Protein AF-A0AA96X488-F1 (afdb_monomer_lite)

Secondary structure (DSSP, 8-state):
-HHHHHHHHHTHHHHHHH--HHHHHHHHHHHHHHHHHHHHHHHTTTT-HHHHHHHHHHHHTS-TTPPPPPPPHHHHHHHHHHHHHHHHHHHHHHHTS---

Foldseek 3Di:
DVVLVVVVVVCVVVCVVPNDPVRCVVVSVVSVVVVVLLVVLVVCCVPDPVSVVVNVVVVVVPDPPDDDDDDDPVVVVVVVVVVVVVVVVVVVVVVVPDDD

Radius of gyration: 21.61 Å; chains: 1; bounding box: 71×30×40 Å

Structure (mmCIF, N/CA/C/O backbone):
data_AF-A0AA96X488-F1
#
_entry.id   AF-A0AA96X488-F1
#
loop_
_atom_site.group_PDB
_atom_site.id
_atom_site.type_symbol
_atom_site.label_atom_id
_atom_site.label_alt_id
_atom_site.label_comp_id
_atom_site.label_asym_id
_atom_site.label_entity_id
_atom_site.label_seq_id
_atom_site.pdbx_PDB_ins_code
_atom_site.Cartn_x
_atom_site.Cartn_y
_atom_site.Cartn_z
_atom_site.occupancy
_atom_site.B_iso_or_equiv
_atom_site.auth_seq_id
_atom_site.auth_comp_id
_atom_site.auth_asym_id
_atom_site.auth_atom_id
_atom_site.pdbx_PDB_model_num
ATOM 1 N N . MET A 1 1 ? -1.290 8.617 -5.820 1.00 86.12 1 MET A N 1
ATOM 2 C CA . MET A 1 1 ? -1.791 9.208 -4.555 1.00 86.12 1 MET A CA 1
ATOM 3 C C . MET A 1 1 ? -2.950 8.437 -3.938 1.00 86.12 1 MET A C 1
ATOM 5 O O . MET A 1 1 ? -2.851 8.144 -2.757 1.00 86.12 1 MET A O 1
ATOM 9 N N . LEU A 1 2 ? -3.993 8.059 -4.692 1.00 94.44 2 LEU A N 1
ATOM 10 C CA . LEU A 1 2 ? -5.141 7.301 -4.158 1.00 94.44 2 LEU A CA 1
ATOM 11 C C . LEU A 1 2 ? -4.737 6.052 -3.352 1.00 94.44 2 LEU A C 1
ATOM 13 O O . LEU A 1 2 ? -5.125 5.932 -2.197 1.00 94.44 2 LEU A O 1
ATOM 17 N N . ILE A 1 3 ? -3.916 5.172 -3.938 1.00 95.31 3 ILE A N 1
ATOM 18 C CA . ILE A 1 3 ? -3.501 3.909 -3.300 1.00 95.31 3 ILE A CA 1
ATOM 19 C C . ILE A 1 3 ? -2.770 4.171 -1.978 1.00 95.31 3 ILE A C 1
ATOM 21 O O . ILE A 1 3 ? -3.103 3.574 -0.965 1.00 95.31 3 ILE A O 1
ATOM 25 N N . ALA A 1 4 ? -1.829 5.117 -1.953 1.00 94.75 4 ALA A N 1
ATOM 26 C CA . ALA A 1 4 ? -1.089 5.424 -0.732 1.00 94.75 4 ALA A CA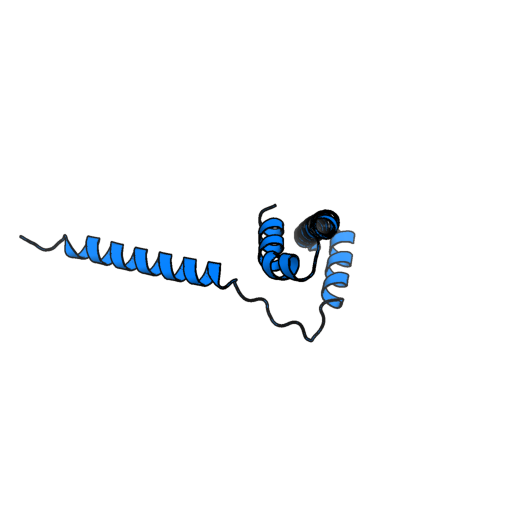 1
ATOM 27 C C . ALA A 1 4 ? -1.964 6.030 0.375 1.00 94.75 4 ALA A C 1
ATOM 29 O O . ALA A 1 4 ? -1.754 5.730 1.545 1.00 94.75 4 ALA A O 1
ATOM 30 N N . MET A 1 5 ? -2.955 6.853 0.018 1.00 94.56 5 MET A N 1
ATOM 31 C CA . MET A 1 5 ? -3.917 7.366 0.996 1.00 94.56 5 MET A CA 1
ATOM 32 C C . MET A 1 5 ? -4.803 6.245 1.552 1.00 94.56 5 MET A C 1
ATOM 34 O O . MET A 1 5 ? -5.041 6.205 2.754 1.00 94.56 5 MET A O 1
ATOM 38 N N . ALA A 1 6 ? -5.252 5.320 0.696 1.00 95.19 6 ALA A N 1
ATOM 39 C CA . ALA A 1 6 ? -6.017 4.154 1.131 1.00 95.19 6 ALA A CA 1
ATOM 40 C C . ALA A 1 6 ? -5.208 3.298 2.120 1.00 95.19 6 ALA A C 1
ATOM 42 O O . ALA A 1 6 ? -5.700 3.010 3.203 1.00 95.19 6 ALA A O 1
ATOM 43 N N . VAL A 1 7 ? -3.942 2.996 1.805 1.00 94.50 7 VAL A N 1
ATOM 44 C CA . VAL A 1 7 ? -3.045 2.252 2.707 1.00 94.50 7 VAL A CA 1
ATOM 45 C C . VAL A 1 7 ? -2.852 2.983 4.038 1.00 94.50 7 VAL A C 1
ATOM 47 O O . VAL A 1 7 ? -2.976 2.367 5.090 1.00 94.50 7 VAL A O 1
ATOM 50 N N . ARG A 1 8 ? -2.610 4.302 4.020 1.00 93.06 8 ARG A N 1
ATOM 51 C CA . ARG A 1 8 ? -2.484 5.091 5.257 1.00 93.06 8 ARG A CA 1
ATOM 52 C C . ARG A 1 8 ? -3.745 5.011 6.116 1.00 93.06 8 ARG A C 1
ATOM 54 O O . ARG A 1 8 ? -3.631 4.939 7.332 1.00 93.06 8 ARG A O 1
ATOM 61 N N . ASN A 1 9 ? -4.929 5.053 5.507 1.00 93.44 9 ASN A N 1
ATOM 62 C CA . ASN A 1 9 ? -6.188 4.990 6.247 1.00 93.44 9 ASN A CA 1
ATOM 63 C C . ASN A 1 9 ? -6.415 3.625 6.900 1.00 93.44 9 ASN A C 1
ATOM 65 O O . ASN A 1 9 ? -6.838 3.588 8.048 1.00 93.44 9 ASN A O 1
ATOM 69 N N . GLU A 1 10 ? -6.077 2.526 6.222 1.00 94.31 10 GLU A N 1
ATOM 70 C CA . GLU A 1 10 ? -6.147 1.183 6.822 1.00 94.31 10 GLU A CA 1
ATOM 71 C C . GLU A 1 10 ? -5.179 1.022 8.006 1.00 94.31 10 GLU A C 1
ATOM 73 O O . GLU A 1 10 ? -5.397 0.206 8.896 1.00 94.31 10 GLU A O 1
ATOM 78 N N . MET A 1 11 ? -4.119 1.832 8.053 1.00 93.31 11 MET A N 1
ATOM 79 C CA . MET A 1 11 ? -3.186 1.871 9.176 1.00 93.31 11 MET A CA 1
ATOM 80 C C . MET A 1 11 ? -3.632 2.793 10.318 1.00 93.31 11 MET A C 1
ATOM 82 O O . MET A 1 11 ? -2.934 2.839 11.326 1.00 93.31 11 MET A O 1
ATOM 86 N N . GLU A 1 12 ? -4.738 3.536 10.202 1.00 92.19 12 GLU A N 1
ATOM 87 C CA . GLU A 1 12 ? -5.047 4.622 11.144 1.00 92.19 12 GLU A CA 1
ATOM 88 C C . GLU A 1 12 ? -5.318 4.123 12.566 1.00 92.19 12 GLU A C 1
ATOM 90 O O . GLU A 1 12 ? -4.730 4.638 13.514 1.00 92.19 12 GLU A O 1
ATOM 95 N N . ASP A 1 13 ? -6.127 3.075 12.726 1.00 94.00 13 ASP A N 1
ATOM 96 C CA . ASP A 1 13 ? -6.416 2.507 14.050 1.00 94.00 13 ASP A CA 1
ATOM 97 C C . ASP A 1 13 ? -5.142 1.978 14.726 1.00 94.00 13 ASP A C 1
ATOM 99 O O . ASP A 1 13 ? -4.949 2.118 15.938 1.00 94.00 13 ASP A O 1
ATOM 103 N N . PHE A 1 14 ? -4.239 1.391 13.931 1.00 94.81 14 PHE A N 1
ATOM 104 C CA . PHE A 1 14 ? -2.937 0.942 14.412 1.00 94.81 14 PHE A CA 1
ATOM 105 C C . PHE A 1 14 ? -2.049 2.131 14.786 1.00 94.81 14 PHE A C 1
ATOM 107 O O . PHE A 1 14 ? -1.450 2.140 15.860 1.00 94.81 14 PHE A O 1
ATOM 114 N N . HIS A 1 15 ? -1.992 3.149 13.928 1.00 91.19 15 HIS A N 1
ATOM 115 C CA . HIS A 1 15 ? -1.260 4.382 14.172 1.00 91.19 15 HIS A CA 1
ATOM 116 C C . HIS A 1 15 ? -1.713 5.022 15.482 1.00 91.19 15 HIS A C 1
ATOM 118 O O . HIS A 1 15 ? -0.886 5.154 16.376 1.00 91.19 15 HIS A O 1
ATOM 124 N N . CYS A 1 16 ? -3.002 5.321 15.654 1.00 94.12 16 CYS A N 1
ATOM 125 C CA . CYS A 1 16 ? -3.514 5.978 16.857 1.00 94.12 16 CYS A CA 1
ATOM 126 C C . CYS A 1 16 ? -3.176 5.225 18.151 1.00 94.12 16 CYS A C 1
ATOM 128 O O . CYS A 1 16 ? -3.099 5.831 19.219 1.00 94.12 16 CYS A O 1
ATOM 130 N N . LYS A 1 17 ? -2.992 3.903 18.071 1.00 96.62 17 LYS A N 1
ATOM 131 C CA . LYS A 1 17 ? -2.698 3.059 19.227 1.00 96.62 17 LYS A CA 1
ATOM 132 C C . LYS A 1 17 ? -1.203 2.865 19.492 1.00 96.62 17 LYS A C 1
ATOM 134 O O . LYS A 1 17 ? -0.829 2.670 20.648 1.00 96.62 17 LYS A O 1
ATOM 139 N N . TYR A 1 18 ? -0.362 2.870 18.458 1.00 97.12 18 TYR A N 1
ATOM 140 C CA . TYR A 1 18 ? 1.019 2.380 18.560 1.00 97.12 18 TYR A CA 1
ATOM 141 C C . TYR A 1 18 ? 2.087 3.320 18.001 1.00 97.12 18 TYR A C 1
ATOM 143 O O . TYR A 1 18 ? 3.266 3.117 18.289 1.00 97.12 18 TYR A O 1
ATOM 151 N N . LEU A 1 19 ? 1.715 4.326 17.213 1.00 95.75 19 LEU A N 1
ATOM 152 C CA . LEU A 1 19 ? 2.645 5.254 16.576 1.00 95.75 19 LEU A CA 1
ATOM 153 C C . LEU A 1 19 ? 2.270 6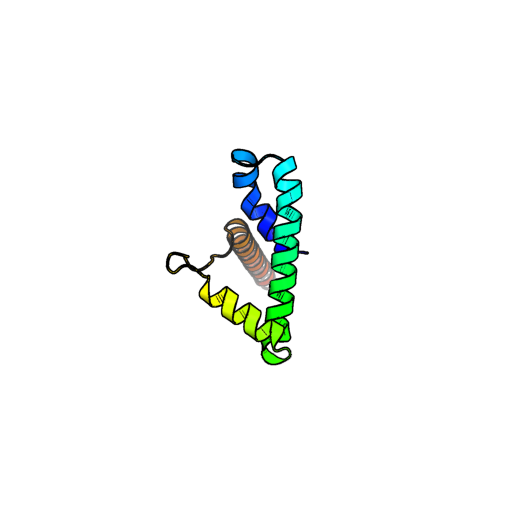.692 16.951 1.00 95.75 19 LEU A C 1
ATOM 155 O O . LEU A 1 19 ? 1.104 7.034 17.101 1.00 95.75 19 LEU A O 1
ATOM 159 N N . SER A 1 20 ? 3.268 7.551 17.108 1.00 95.75 20 SER A N 1
ATOM 160 C CA . SER A 1 20 ? 3.039 8.991 17.255 1.00 95.75 20 SER A CA 1
ATOM 161 C C . SER A 1 20 ? 2.907 9.676 15.894 1.00 95.75 20 SER A C 1
ATOM 163 O O . SER A 1 20 ? 3.438 9.194 14.890 1.00 95.75 20 SER A O 1
ATOM 165 N N . ASP A 1 21 ? 2.304 10.866 15.878 1.00 95.62 21 ASP A N 1
ATOM 166 C CA . ASP A 1 21 ? 2.208 11.694 14.671 1.00 95.62 21 ASP A CA 1
ATOM 167 C C . ASP A 1 21 ? 3.585 11.992 14.052 1.00 95.62 21 ASP A C 1
ATOM 169 O O . ASP A 1 21 ? 3.733 11.989 12.830 1.00 95.62 21 ASP A O 1
ATOM 173 N N . ALA A 1 22 ? 4.615 12.193 14.884 1.00 96.88 22 ALA A N 1
ATOM 174 C CA . ALA A 1 22 ? 5.986 12.415 14.423 1.00 96.88 22 ALA A CA 1
ATOM 175 C C . ALA A 1 22 ? 6.553 11.178 13.704 1.00 96.88 22 ALA A C 1
ATOM 177 O O . ALA A 1 22 ? 7.136 11.298 12.629 1.00 96.88 22 ALA A O 1
ATOM 178 N N . GLN A 1 23 ? 6.311 9.975 14.235 1.00 96.38 23 GLN A N 1
ATOM 179 C CA . GLN A 1 23 ? 6.703 8.733 13.560 1.00 96.38 23 GLN A CA 1
ATOM 180 C C . GLN A 1 23 ? 5.929 8.545 12.253 1.00 96.38 23 GLN A C 1
ATOM 182 O O . GLN A 1 23 ? 6.503 8.150 11.240 1.00 96.38 23 GLN A O 1
ATOM 187 N N . MET A 1 24 ? 4.639 8.885 12.228 1.00 94.69 24 MET A N 1
ATOM 188 C CA . MET A 1 24 ? 3.867 8.843 10.987 1.00 94.69 24 MET A CA 1
ATOM 189 C C . MET A 1 24 ? 4.333 9.868 9.958 1.00 94.69 24 MET A C 1
ATOM 191 O O . MET A 1 24 ? 4.261 9.600 8.757 1.00 94.69 24 MET A O 1
ATOM 195 N N . GLN A 1 25 ? 4.832 11.026 10.385 1.00 95.50 25 GLN A N 1
ATOM 196 C CA . GLN A 1 25 ? 5.416 12.013 9.483 1.00 95.50 25 GLN A CA 1
ATOM 197 C C . GLN A 1 25 ? 6.623 11.443 8.721 1.00 95.50 25 GLN A C 1
ATOM 199 O O . GLN A 1 25 ? 6.787 11.758 7.541 1.00 95.50 25 GLN A O 1
ATOM 204 N N . GLU A 1 26 ? 7.406 10.565 9.351 1.00 96.62 26 GLU A N 1
ATOM 205 C CA . GLU A 1 26 ? 8.526 9.855 8.722 1.00 96.62 26 GLU A CA 1
ATOM 206 C C . GLU A 1 26 ? 8.067 8.647 7.886 1.00 96.62 26 GLU A C 1
ATOM 208 O O . GLU A 1 26 ? 8.506 8.470 6.746 1.00 96.62 26 GLU A O 1
ATOM 213 N N . LEU A 1 27 ? 7.129 7.846 8.406 1.00 94.69 27 LEU A N 1
ATOM 214 C CA . LEU A 1 27 ? 6.647 6.624 7.749 1.00 94.69 27 LEU A CA 1
ATOM 215 C C . LEU A 1 27 ? 5.830 6.904 6.481 1.00 94.69 27 LEU A C 1
ATOM 217 O O . LEU A 1 27 ? 5.955 6.195 5.481 1.00 94.69 27 LEU A O 1
ATOM 221 N N . ASN A 1 28 ? 5.003 7.951 6.481 1.00 94.50 28 ASN A N 1
ATOM 222 C CA . ASN A 1 28 ? 4.117 8.263 5.359 1.00 94.50 28 ASN A CA 1
ATOM 223 C C . ASN A 1 28 ? 4.872 8.484 4.027 1.00 94.50 28 ASN A C 1
ATOM 225 O O . ASN A 1 28 ? 4.454 7.926 3.008 1.00 94.50 28 ASN A O 1
ATOM 229 N N . PRO A 1 29 ? 5.966 9.273 3.968 1.00 97.12 29 PRO A N 1
ATOM 230 C CA . PRO A 1 29 ? 6.833 9.343 2.794 1.00 97.12 29 PRO A CA 1
ATOM 231 C C . PRO A 1 29 ? 7.382 7.987 2.348 1.00 97.12 29 PRO A C 1
ATOM 233 O O . PRO A 1 29 ? 7.350 7.703 1.153 1.00 97.12 29 PRO A O 1
ATOM 236 N N . MET A 1 30 ? 7.840 7.143 3.278 1.00 97.00 30 MET A N 1
ATOM 237 C CA . MET A 1 30 ? 8.401 5.828 2.947 1.00 97.00 30 MET A CA 1
ATOM 238 C C . MET A 1 30 ? 7.358 4.944 2.260 1.00 97.00 30 MET A C 1
ATOM 240 O O . MET A 1 30 ? 7.622 4.410 1.184 1.00 97.00 30 MET A O 1
ATOM 244 N N . ILE A 1 31 ? 6.146 4.874 2.820 1.00 94.56 31 ILE A N 1
ATOM 245 C CA . ILE A 1 31 ? 5.020 4.129 2.241 1.00 94.56 31 ILE A CA 1
ATOM 246 C C . ILE A 1 31 ? 4.662 4.681 0.854 1.00 94.56 31 ILE A C 1
ATOM 248 O O . ILE A 1 31 ? 4.526 3.921 -0.106 1.00 94.56 31 ILE A O 1
ATOM 252 N N . ARG A 1 32 ? 4.545 6.010 0.711 1.00 97.06 32 ARG A N 1
ATOM 253 C CA . ARG A 1 32 ? 4.222 6.652 -0.577 1.00 97.06 32 ARG A CA 1
ATOM 254 C C . ARG A 1 32 ? 5.261 6.347 -1.650 1.00 97.06 32 ARG A C 1
ATOM 256 O O . ARG A 1 32 ? 4.882 6.023 -2.775 1.00 97.06 32 ARG A O 1
ATOM 263 N N . ASN A 1 33 ? 6.540 6.447 -1.303 1.00 97.75 33 ASN A N 1
ATOM 264 C CA . ASN A 1 33 ? 7.638 6.199 -2.227 1.00 97.75 33 ASN A CA 1
ATOM 265 C C . ASN A 1 33 ? 7.698 4.719 -2.611 1.00 97.75 33 ASN A C 1
ATOM 267 O O . ASN A 1 33 ? 7.804 4.418 -3.793 1.00 97.75 33 ASN A O 1
ATOM 271 N N . ALA A 1 34 ? 7.534 3.802 -1.653 1.00 97.31 34 ALA A N 1
ATOM 272 C CA . ALA A 1 34 ? 7.489 2.368 -1.929 1.00 97.31 34 ALA A CA 1
ATOM 273 C C . ALA A 1 34 ? 6.351 2.005 -2.898 1.00 97.31 34 ALA A C 1
ATOM 275 O O . ALA A 1 34 ? 6.584 1.312 -3.885 1.00 97.31 34 ALA A O 1
ATOM 276 N N . ILE A 1 35 ? 5.141 2.535 -2.676 1.00 97.56 35 ILE A N 1
ATOM 277 C CA . ILE A 1 35 ? 3.994 2.319 -3.573 1.00 97.56 35 ILE A CA 1
ATOM 278 C C . ILE A 1 35 ? 4.265 2.905 -4.963 1.00 97.56 35 ILE A C 1
ATOM 280 O O . ILE A 1 35 ? 3.971 2.259 -5.967 1.00 97.56 35 ILE A O 1
ATOM 284 N N . ALA A 1 36 ? 4.821 4.117 -5.046 1.00 97.81 36 ALA A N 1
ATOM 285 C CA . ALA A 1 36 ? 5.149 4.740 -6.327 1.00 97.81 36 ALA A CA 1
ATOM 286 C C . ALA A 1 36 ? 6.180 3.914 -7.112 1.00 97.81 36 ALA A C 1
ATOM 288 O O . ALA A 1 36 ? 5.969 3.649 -8.296 1.00 97.81 36 ALA A O 1
ATOM 289 N N . THR A 1 37 ? 7.242 3.458 -6.446 1.00 98.06 37 THR A N 1
ATOM 290 C CA . THR A 1 37 ? 8.275 2.603 -7.038 1.00 98.06 37 THR A CA 1
ATOM 291 C C . THR A 1 37 ? 7.702 1.265 -7.490 1.00 98.06 37 THR A C 1
ATOM 293 O O . THR A 1 37 ? 7.943 0.867 -8.624 1.00 98.06 37 THR A O 1
ATOM 296 N N . ALA A 1 38 ? 6.890 0.601 -6.661 1.00 97.94 38 ALA A N 1
ATOM 297 C CA . ALA A 1 38 ? 6.280 -0.678 -7.015 1.00 97.94 38 ALA A CA 1
ATOM 298 C C . ALA A 1 38 ? 5.370 -0.562 -8.246 1.00 97.94 38 ALA A C 1
ATOM 300 O O . ALA A 1 38 ? 5.454 -1.384 -9.153 1.00 97.94 38 ALA A O 1
ATOM 301 N N . LEU A 1 39 ? 4.542 0.488 -8.319 1.00 97.62 39 LEU A N 1
ATOM 302 C CA . LEU A 1 39 ? 3.681 0.740 -9.479 1.00 97.62 39 LEU A CA 1
ATOM 303 C C . LEU A 1 39 ? 4.490 1.055 -10.740 1.00 97.62 39 LEU A C 1
ATOM 305 O O . LEU A 1 39 ? 4.136 0.588 -11.821 1.00 97.62 39 LEU A O 1
ATOM 309 N N . TYR A 1 40 ? 5.560 1.844 -10.611 1.00 97.88 40 TYR A N 1
ATOM 310 C CA . TYR A 1 40 ? 6.463 2.131 -11.721 1.00 97.88 40 TYR A CA 1
ATOM 311 C C . TYR A 1 40 ? 7.124 0.846 -12.228 1.00 97.88 40 TYR A C 1
ATOM 313 O O . TYR A 1 40 ? 7.017 0.539 -13.412 1.00 97.88 40 TYR A O 1
ATOM 321 N N . ALA A 1 41 ? 7.751 0.070 -11.345 1.00 98.44 41 ALA A N 1
ATOM 322 C CA . ALA A 1 41 ? 8.461 -1.144 -11.725 1.00 98.44 41 ALA A CA 1
ATOM 323 C C . ALA A 1 41 ? 7.507 -2.201 -12.305 1.00 98.44 41 ALA A C 1
ATOM 325 O O . ALA A 1 41 ? 7.793 -2.787 -13.342 1.00 98.44 41 ALA A O 1
ATOM 326 N N . ALA A 1 42 ? 6.323 -2.386 -11.712 1.00 97.81 42 ALA A N 1
ATOM 327 C CA . ALA A 1 42 ? 5.316 -3.306 -12.238 1.00 97.81 42 ALA A CA 1
ATOM 328 C C . ALA A 1 42 ? 4.827 -2.900 -13.638 1.00 97.81 42 ALA A C 1
ATOM 330 O O . ALA A 1 42 ? 4.661 -3.753 -14.506 1.00 97.81 42 ALA A O 1
ATOM 331 N N . ARG A 1 43 ? 4.623 -1.598 -13.884 1.00 98.00 43 ARG A N 1
ATOM 332 C CA . ARG A 1 43 ? 4.212 -1.097 -15.204 1.00 98.00 43 ARG A CA 1
ATOM 333 C C . ARG A 1 43 ? 5.281 -1.325 -16.273 1.00 98.00 43 ARG A C 1
ATOM 335 O O . ARG A 1 43 ? 4.922 -1.596 -17.411 1.00 98.00 43 ARG A O 1
ATOM 342 N N . ASN A 1 44 ? 6.556 -1.200 -15.913 1.00 98.38 44 ASN A N 1
ATOM 343 C CA . ASN A 1 44 ? 7.685 -1.327 -16.837 1.00 98.38 44 ASN A CA 1
ATOM 344 C C . ASN A 1 44 ? 8.349 -2.715 -16.770 1.00 98.38 44 ASN A C 1
ATOM 346 O O . ASN A 1 44 ? 9.454 -2.890 -17.274 1.00 98.38 44 ASN A O 1
ATOM 350 N N . TYR A 1 45 ? 7.692 -3.707 -16.159 1.00 97.94 45 TYR A N 1
ATOM 351 C CA . TYR A 1 45 ? 8.284 -5.015 -15.857 1.00 97.94 45 TYR A CA 1
ATOM 352 C C . TYR A 1 45 ? 8.875 -5.720 -17.086 1.00 97.94 45 TYR A C 1
ATOM 354 O O . TYR A 1 45 ? 9.905 -6.374 -16.985 1.00 97.94 45 TYR A O 1
ATOM 362 N N . SER A 1 46 ? 8.233 -5.586 -18.249 1.00 97.38 46 SER A N 1
ATOM 363 C CA . SER A 1 46 ? 8.686 -6.181 -19.513 1.00 97.38 46 SER A CA 1
ATOM 364 C C . SER A 1 46 ? 9.544 -5.253 -20.376 1.00 97.38 46 SER A C 1
ATOM 366 O O . SER A 1 46 ? 10.000 -5.670 -21.437 1.00 97.38 46 SER A O 1
ATOM 368 N N . GLU A 1 47 ? 9.701 -3.992 -19.975 1.00 96.88 47 GLU A N 1
ATOM 369 C CA . GLU A 1 47 ? 10.312 -2.932 -20.790 1.00 96.88 47 GLU A CA 1
ATOM 370 C C . GLU A 1 47 ? 11.677 -2.480 -20.247 1.00 96.88 47 GLU A C 1
ATOM 372 O O . GLU A 1 47 ? 12.485 -1.946 -21.003 1.00 96.88 47 GLU A O 1
ATOM 377 N N . ASP A 1 48 ? 11.947 -2.704 -18.958 1.00 96.12 48 ASP A N 1
ATOM 378 C CA . ASP A 1 48 ? 13.149 -2.246 -18.261 1.00 96.12 48 ASP A CA 1
ATOM 379 C C . ASP A 1 48 ? 13.739 -3.354 -17.373 1.00 96.12 48 ASP A C 1
ATOM 381 O O . ASP A 1 48 ? 13.060 -3.908 -16.506 1.00 96.12 48 ASP A O 1
ATOM 385 N N . GLU A 1 49 ? 15.026 -3.658 -17.566 1.00 98.38 49 GLU A N 1
ATOM 386 C CA . GLU A 1 49 ? 15.738 -4.719 -16.837 1.00 98.38 49 GLU A CA 1
ATOM 387 C C . GLU A 1 49 ? 15.792 -4.439 -15.329 1.00 98.38 49 GLU A C 1
ATOM 389 O O . GLU A 1 49 ? 15.603 -5.348 -14.519 1.00 98.38 49 GLU A O 1
ATOM 394 N N . ALA A 1 50 ? 15.967 -3.175 -14.928 1.00 98.31 50 ALA A N 1
ATOM 395 C CA . ALA A 1 50 ? 15.981 -2.811 -13.514 1.00 98.31 50 ALA A CA 1
ATOM 396 C C . ALA A 1 50 ? 14.615 -3.061 -12.856 1.00 98.31 50 ALA A C 1
ATOM 398 O O . ALA A 1 50 ? 14.544 -3.587 -11.745 1.00 98.31 50 ALA A O 1
ATOM 399 N N . SER A 1 51 ? 13.527 -2.732 -13.552 1.00 98.44 51 SER A N 1
ATOM 400 C CA . SER A 1 51 ? 12.158 -3.008 -13.118 1.00 98.44 51 SER A CA 1
ATOM 401 C C . SER A 1 51 ? 11.881 -4.509 -13.026 1.00 98.44 51 SER A C 1
ATOM 403 O O . SER A 1 51 ? 11.296 -4.954 -12.035 1.00 98.44 51 SER A O 1
ATOM 405 N N . TYR A 1 52 ? 12.342 -5.296 -14.003 1.00 98.44 52 TYR A N 1
ATOM 406 C CA . TYR A 1 52 ? 12.244 -6.756 -13.981 1.00 98.44 52 TYR A CA 1
ATOM 407 C C . TYR A 1 52 ? 12.941 -7.352 -12.750 1.00 98.44 52 TYR A C 1
ATOM 409 O O . TYR A 1 52 ? 12.317 -8.075 -11.966 1.00 98.44 52 TYR A O 1
ATOM 417 N N . GLU A 1 53 ? 14.217 -7.024 -12.538 1.00 98.50 53 GLU A N 1
ATOM 418 C CA . GLU A 1 53 ? 14.997 -7.548 -11.412 1.00 98.50 53 GLU A CA 1
ATOM 419 C C . GLU A 1 53 ? 14.418 -7.101 -10.067 1.00 98.50 53 GLU A C 1
ATOM 421 O O . GLU A 1 53 ? 14.258 -7.912 -9.150 1.00 98.50 53 GLU A O 1
ATOM 426 N N . TRP A 1 54 ? 14.022 -5.830 -9.955 1.00 98.38 54 TRP A N 1
ATOM 427 C CA . TRP A 1 54 ? 13.447 -5.300 -8.724 1.00 98.38 54 TRP A CA 1
ATOM 428 C C . TRP A 1 54 ? 12.134 -5.999 -8.356 1.00 98.38 54 TRP A C 1
ATOM 430 O O . TRP A 1 54 ? 11.977 -6.428 -7.213 1.00 98.38 54 TRP A O 1
ATOM 440 N N . VAL A 1 55 ? 11.204 -6.173 -9.305 1.00 98.38 55 VAL A N 1
ATOM 441 C CA . VAL A 1 55 ? 9.923 -6.858 -9.047 1.00 98.38 55 VAL A CA 1
ATOM 442 C C . VAL A 1 55 ? 10.154 -8.315 -8.661 1.00 98.38 55 VAL A C 1
ATOM 444 O O . VAL A 1 55 ? 9.595 -8.773 -7.665 1.00 98.38 55 VAL A O 1
ATOM 447 N N . ASN A 1 56 ? 11.002 -9.040 -9.394 1.00 98.25 56 ASN A N 1
ATOM 448 C CA . ASN A 1 56 ? 11.284 -10.442 -9.083 1.00 98.25 56 ASN A CA 1
ATOM 449 C C . ASN A 1 56 ? 11.955 -10.608 -7.717 1.00 98.25 56 ASN A C 1
ATOM 451 O O . ASN A 1 56 ? 11.677 -11.580 -7.015 1.00 98.25 56 ASN A O 1
ATOM 455 N N . PHE A 1 57 ? 12.806 -9.663 -7.313 1.00 98.19 57 PHE A N 1
ATOM 456 C CA . PHE A 1 57 ? 13.358 -9.641 -5.965 1.00 98.19 57 PHE A CA 1
ATOM 457 C C . PHE A 1 57 ? 12.265 -9.426 -4.912 1.00 98.19 57 PHE A C 1
ATOM 459 O O . PHE A 1 57 ? 12.183 -10.215 -3.974 1.00 98.19 57 PHE A O 1
ATOM 466 N N . GLN A 1 58 ? 11.383 -8.434 -5.082 1.00 97.81 58 GLN A N 1
ATOM 467 C CA . GLN A 1 58 ? 10.290 -8.187 -4.130 1.00 97.81 58 GLN A CA 1
ATOM 468 C C . GLN A 1 58 ? 9.337 -9.381 -3.999 1.00 97.81 58 GLN A C 1
ATOM 470 O O . GLN A 1 58 ? 8.938 -9.716 -2.888 1.00 97.81 58 GLN A O 1
ATOM 475 N N . LEU A 1 59 ? 9.016 -10.066 -5.102 1.00 96.88 59 LEU A N 1
ATOM 476 C CA . LEU A 1 59 ? 8.164 -11.260 -5.077 1.00 96.88 59 LEU A CA 1
ATOM 477 C C . LEU A 1 59 ? 8.761 -12.387 -4.220 1.00 96.88 59 LEU A C 1
ATOM 479 O O . LEU A 1 59 ? 8.020 -13.100 -3.552 1.00 96.88 59 LEU A O 1
ATOM 483 N N . ARG A 1 60 ? 10.093 -1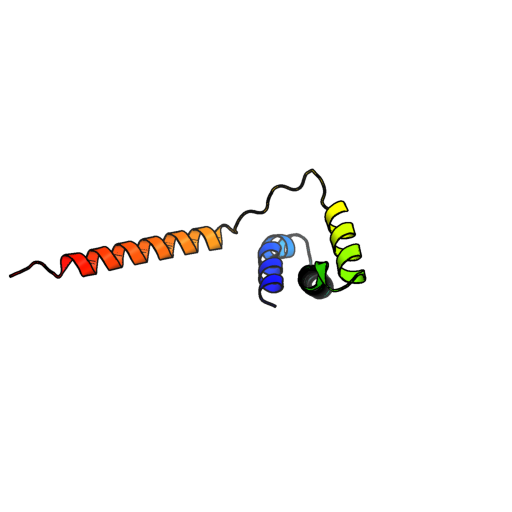2.522 -4.182 1.00 97.62 60 ARG A N 1
ATOM 484 C CA . ARG A 1 60 ? 10.785 -13.509 -3.330 1.00 97.62 60 ARG A CA 1
ATOM 485 C C . ARG A 1 60 ? 10.781 -13.139 -1.848 1.00 97.62 60 ARG A C 1
ATOM 487 O O . ARG A 1 60 ? 11.078 -13.994 -1.021 1.00 97.62 60 ARG A O 1
ATOM 494 N N . LEU A 1 61 ? 10.505 -11.878 -1.517 1.00 96.81 61 LEU A N 1
ATOM 495 C CA . LEU A 1 61 ? 10.440 -11.403 -0.136 1.00 96.81 61 LEU A CA 1
ATOM 496 C C . LEU A 1 61 ? 9.047 -11.556 0.483 1.00 96.81 61 LEU A C 1
ATOM 498 O O . LEU A 1 61 ? 8.913 -11.313 1.680 1.00 96.81 61 LEU A O 1
ATOM 502 N N . ILE A 1 62 ? 8.030 -11.940 -0.298 1.00 96.00 62 ILE A N 1
ATOM 503 C CA . ILE A 1 62 ? 6.679 -12.184 0.217 1.00 96.00 62 ILE A CA 1
ATOM 504 C C . ILE A 1 62 ? 6.731 -13.407 1.145 1.00 96.00 62 ILE A C 1
ATOM 506 O O . ILE A 1 62 ? 7.047 -14.504 0.682 1.00 96.00 62 ILE A O 1
ATOM 510 N N . PRO A 1 63 ? 6.442 -13.253 2.449 1.00 96.81 63 PRO A N 1
ATOM 511 C CA . PRO A 1 63 ? 6.470 -14.374 3.376 1.00 96.81 63 PRO A CA 1
ATOM 512 C C . PRO A 1 63 ? 5.339 -15.369 3.106 1.00 96.81 63 PRO A C 1
ATOM 514 O O . PRO A 1 63 ? 4.205 -14.969 2.866 1.00 96.81 63 PRO A O 1
ATOM 517 N N . GLU A 1 64 ? 5.616 -16.666 3.253 1.00 95.19 64 GLU A N 1
ATOM 518 C CA . GLU A 1 64 ? 4.624 -17.733 3.021 1.00 95.19 64 GLU A CA 1
ATOM 519 C C . GLU A 1 64 ? 3.401 -17.659 3.950 1.00 95.19 64 GLU A C 1
ATOM 521 O O . GLU A 1 64 ? 2.346 -18.194 3.628 1.00 95.19 64 GLU A O 1
ATOM 526 N N . TYR A 1 65 ? 3.531 -17.006 5.109 1.00 96.06 65 TYR A N 1
ATOM 527 C CA . TYR A 1 65 ? 2.438 -16.852 6.071 1.00 96.06 65 TYR A CA 1
ATOM 528 C C . TYR A 1 65 ? 1.492 -15.687 5.745 1.00 96.06 65 TYR A C 1
ATOM 530 O O . TYR A 1 65 ? 0.540 -15.463 6.492 1.00 96.06 65 TYR A O 1
ATOM 538 N N . TRP A 1 66 ? 1.765 -14.897 4.701 1.00 96.25 66 TRP A N 1
ATOM 539 C CA . TRP A 1 66 ? 0.851 -13.836 4.288 1.00 96.25 66 TRP A CA 1
ATOM 540 C C . TRP A 1 66 ? -0.417 -14.438 3.687 1.00 96.25 66 TRP A C 1
ATOM 542 O O . TRP A 1 66 ? -0.368 -15.228 2.748 1.00 96.25 66 TRP A O 1
ATOM 552 N N . GLU A 1 67 ? -1.559 -14.042 4.239 1.00 96.12 67 GLU A N 1
ATOM 553 C CA . GLU A 1 67 ? -2.872 -14.366 3.691 1.00 96.12 67 GLU A CA 1
ATOM 554 C C . GLU A 1 67 ? -3.134 -13.546 2.417 1.00 96.12 67 GLU A C 1
ATOM 556 O O . GLU A 1 67 ? -2.598 -12.447 2.241 1.00 96.12 67 GLU A O 1
ATOM 561 N N . GLU A 1 68 ? -3.984 -14.065 1.529 1.00 94.44 68 GLU A N 1
ATOM 562 C CA . GLU A 1 68 ? -4.443 -13.312 0.358 1.00 94.44 68 GLU A CA 1
ATOM 563 C C . GLU A 1 68 ? -5.188 -12.036 0.796 1.00 94.44 68 GLU A C 1
ATOM 565 O O . GLU A 1 68 ? -6.027 -12.091 1.701 1.00 94.44 68 GLU A O 1
ATOM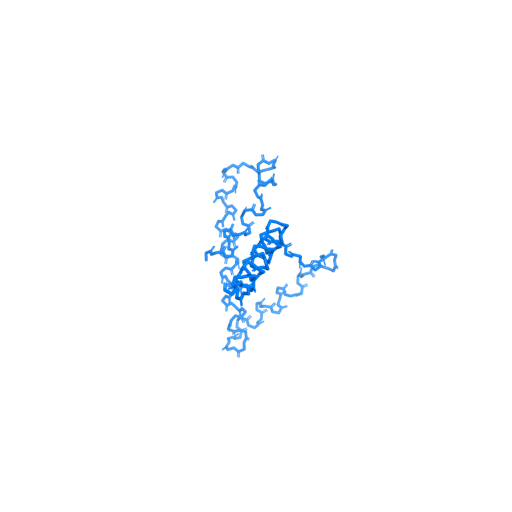 570 N N . PRO A 1 69 ? -4.934 -10.876 0.164 1.00 93.31 69 PRO A N 1
ATOM 571 C CA . PRO A 1 69 ? -5.554 -9.627 0.576 1.00 93.31 69 PRO A CA 1
ATOM 572 C C . PRO A 1 69 ? -7.058 -9.622 0.279 1.00 93.31 69 PRO A C 1
ATOM 574 O O . PRO A 1 69 ? -7.504 -9.897 -0.837 1.00 93.31 69 PRO A O 1
ATOM 577 N N . GLU A 1 70 ? -7.853 -9.208 1.262 1.00 95.38 70 GLU A N 1
ATOM 578 C CA . GLU A 1 70 ? -9.288 -8.993 1.094 1.00 95.38 70 GLU A CA 1
ATOM 579 C C . GLU A 1 70 ? -9.629 -7.522 0.814 1.00 95.38 70 GLU A C 1
ATOM 581 O O . GLU A 1 70 ? -8.922 -6.593 1.205 1.00 95.38 70 GLU A O 1
ATOM 586 N N . LEU A 1 71 ? -10.778 -7.288 0.168 1.00 95.62 71 LEU A N 1
ATOM 587 C CA . LEU A 1 71 ? -11.351 -5.943 0.091 1.00 95.62 71 LEU A CA 1
ATOM 588 C C . LEU A 1 71 ? -11.755 -5.459 1.485 1.00 95.62 71 LEU A C 1
ATOM 590 O O . LEU A 1 71 ? -12.407 -6.191 2.234 1.00 95.62 71 LEU A O 1
ATOM 594 N N . THR A 1 72 ? -11.463 -4.191 1.771 1.00 94.81 72 THR A N 1
ATOM 595 C CA . THR A 1 72 ? -11.765 -3.568 3.063 1.00 94.81 72 THR A CA 1
ATOM 596 C C . THR A 1 72 ? -13.260 -3.629 3.367 1.00 94.81 72 THR A C 1
ATOM 598 O O . THR A 1 72 ? -14.118 -3.515 2.479 1.00 94.81 72 THR A O 1
ATOM 601 N N . GLU A 1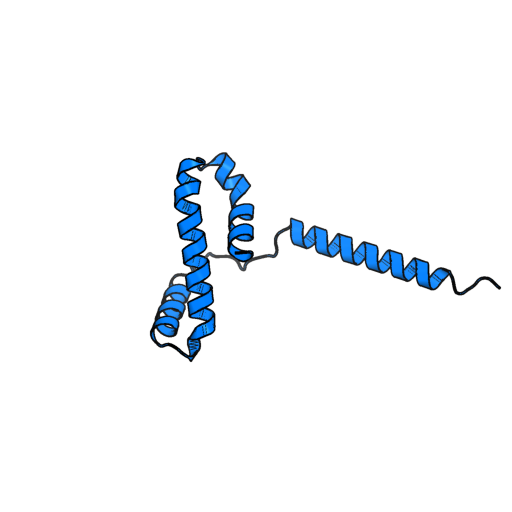 73 ? -13.597 -3.826 4.640 1.00 92.81 73 GLU A N 1
ATOM 602 C CA . GLU A 1 73 ? -14.982 -4.050 5.053 1.00 92.81 73 GLU A CA 1
ATOM 603 C C . GLU A 1 73 ? -15.889 -2.864 4.701 1.00 92.81 73 GLU A C 1
ATOM 605 O O . GLU A 1 73 ? -17.025 -3.046 4.252 1.00 92.81 73 GLU A O 1
ATOM 610 N N . ASP A 1 74 ? -15.372 -1.644 4.814 1.00 93.06 74 ASP A N 1
ATOM 611 C CA . ASP A 1 74 ? -16.101 -0.432 4.452 1.00 93.06 74 ASP A CA 1
ATOM 612 C C . ASP A 1 74 ? -16.416 -0.375 2.957 1.00 93.06 74 ASP A C 1
ATOM 614 O O . ASP A 1 74 ? -17.543 -0.042 2.566 1.00 93.06 74 ASP A O 1
ATOM 618 N N . PHE A 1 75 ? -15.478 -0.798 2.106 1.00 96.12 75 PHE A N 1
ATOM 619 C CA . PHE A 1 75 ? -15.736 -0.906 0.677 1.00 96.12 75 PHE A CA 1
ATOM 620 C C . PHE A 1 75 ? -16.786 -1.986 0.376 1.00 96.12 75 PHE A C 1
ATOM 622 O O . PHE A 1 75 ? -17.725 -1.745 -0.394 1.00 96.12 75 PHE A O 1
ATOM 629 N N . ARG A 1 76 ? -16.708 -3.155 1.032 1.00 96.88 76 ARG A N 1
ATOM 630 C CA . ARG A 1 76 ? -17.710 -4.230 0.884 1.00 96.88 76 ARG A CA 1
ATOM 631 C C . ARG A 1 76 ? -19.114 -3.756 1.277 1.00 96.88 76 ARG A C 1
ATOM 633 O O . ARG A 1 76 ? -20.078 -3.971 0.526 1.00 96.88 76 ARG A O 1
ATOM 640 N N . LYS A 1 77 ? -19.247 -3.057 2.409 1.00 96.88 77 LYS A N 1
ATOM 641 C CA . LYS A 1 77 ? -20.511 -2.459 2.878 1.00 96.88 77 LYS A CA 1
ATOM 642 C C . LYS A 1 77 ? -21.052 -1.427 1.891 1.00 96.88 77 LYS A C 1
ATOM 644 O O . LYS A 1 77 ? -22.248 -1.457 1.572 1.00 96.88 77 LYS A O 1
ATOM 649 N N . LEU A 1 78 ? -20.189 -0.556 1.365 1.00 96.69 78 LEU A N 1
ATOM 650 C CA . LEU A 1 78 ? -20.564 0.450 0.372 1.00 96.69 78 LEU A CA 1
ATOM 651 C C . LEU A 1 78 ? -21.133 -0.200 -0.896 1.00 96.69 78 LEU A C 1
ATOM 653 O O . LEU A 1 78 ? -22.232 0.160 -1.333 1.00 96.69 78 LEU A O 1
ATOM 657 N N . VAL A 1 79 ? -20.445 -1.205 -1.446 1.00 96.94 79 VAL A N 1
ATOM 658 C CA . VAL A 1 79 ? -20.904 -1.954 -2.628 1.00 96.94 79 VAL A CA 1
ATOM 659 C C . VAL A 1 79 ? -22.262 -2.609 -2.369 1.00 96.94 79 VAL A C 1
ATOM 661 O O . VAL A 1 79 ? -23.178 -2.490 -3.190 1.00 96.94 79 VAL A O 1
ATOM 664 N N . LYS A 1 80 ? -22.442 -3.263 -1.214 1.00 96.88 80 LYS A N 1
ATOM 665 C CA . LYS A 1 80 ? -23.719 -3.891 -0.834 1.00 96.88 80 LYS A CA 1
ATOM 666 C C . LYS A 1 80 ? -24.853 -2.865 -0.752 1.00 96.88 80 LYS A C 1
ATOM 668 O O . LYS A 1 80 ? -25.943 -3.113 -1.278 1.00 96.88 80 LYS A O 1
ATOM 673 N N . SER A 1 81 ? -24.590 -1.712 -0.139 1.00 97.25 81 SER A N 1
ATOM 674 C CA . SER A 1 81 ? -25.544 -0.606 -0.008 1.00 97.25 81 SER A CA 1
ATOM 675 C C . SER A 1 81 ? -25.954 -0.034 -1.368 1.00 97.25 81 SER A C 1
ATOM 677 O O . SER A 1 81 ? -27.146 0.106 -1.652 1.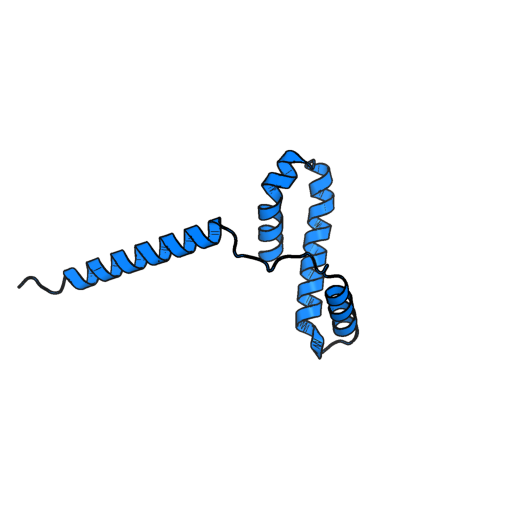00 97.25 81 SER A O 1
ATOM 679 N N . LEU A 1 82 ? -24.988 0.235 -2.249 1.00 96.38 82 LEU A N 1
ATOM 680 C CA . LEU A 1 82 ? -25.237 0.745 -3.601 1.00 96.38 82 LEU A CA 1
ATOM 681 C C . LEU A 1 82 ? -26.053 -0.237 -4.445 1.00 96.38 82 LEU A C 1
ATOM 683 O O . LEU A 1 82 ? -27.060 0.147 -5.039 1.00 96.38 82 LEU A O 1
ATOM 687 N N . ARG A 1 83 ? -25.683 -1.522 -4.433 1.00 95.62 83 ARG A N 1
ATOM 688 C CA . ARG A 1 83 ? -26.426 -2.572 -5.146 1.00 95.62 83 ARG A CA 1
ATOM 689 C C . ARG A 1 83 ? -27.865 -2.694 -4.647 1.00 95.62 83 ARG A C 1
ATOM 691 O O . ARG A 1 83 ? -28.772 -2.902 -5.449 1.00 95.62 83 ARG A O 1
ATOM 698 N N . ARG A 1 84 ? -28.092 -2.560 -3.335 1.00 94.56 84 ARG A N 1
ATOM 699 C CA . ARG A 1 84 ? -29.443 -2.560 -2.757 1.00 94.56 84 ARG A CA 1
ATOM 700 C C . ARG A 1 84 ? -30.267 -1.380 -3.268 1.00 94.56 84 ARG A C 1
ATOM 702 O O . ARG A 1 84 ? -31.350 -1.610 -3.798 1.00 94.56 84 ARG A O 1
ATOM 709 N N . ARG A 1 85 ? -29.728 -0.159 -3.182 1.00 94.69 85 ARG A N 1
ATOM 710 C CA . ARG A 1 85 ? -30.399 1.058 -3.673 1.00 94.69 85 ARG A CA 1
ATOM 711 C C . ARG A 1 85 ? -30.756 0.960 -5.154 1.00 94.69 85 ARG A C 1
ATOM 713 O O . ARG A 1 85 ? -31.868 1.304 -5.537 1.00 94.69 85 ARG A O 1
ATOM 720 N N . HIS A 1 86 ? -29.845 0.437 -5.972 1.00 93.81 86 HIS A N 1
ATOM 721 C CA . HIS A 1 86 ? -30.090 0.256 -7.401 1.00 93.81 86 HIS A CA 1
ATOM 722 C C . HIS A 1 86 ? -31.252 -0.715 -7.678 1.00 93.81 86 HIS A C 1
ATOM 724 O O . HIS A 1 86 ? -32.143 -0.400 -8.461 1.00 93.81 86 HIS A O 1
ATOM 730 N N . ARG A 1 87 ? -31.308 -1.860 -6.981 1.00 93.25 87 ARG A N 1
ATOM 731 C CA . ARG A 1 87 ? -32.434 -2.807 -7.105 1.00 93.25 87 ARG A CA 1
ATOM 732 C C . ARG A 1 87 ? -33.767 -2.202 -6.666 1.00 93.25 87 ARG A C 1
ATOM 734 O O . ARG A 1 87 ? -34.787 -2.454 -7.300 1.00 93.25 87 ARG A O 1
ATOM 741 N N . GLU A 1 88 ? -33.770 -1.429 -5.583 1.00 93.50 88 GLU A N 1
ATOM 742 C CA . GLU A 1 88 ? -34.970 -0.735 -5.098 1.00 93.50 88 GLU A CA 1
ATOM 743 C C . GLU A 1 88 ? -35.459 0.313 -6.115 1.00 93.50 88 GLU A C 1
ATOM 745 O O . GLU A 1 88 ? -36.661 0.404 -6.363 1.00 93.50 88 GLU A O 1
ATOM 750 N N . ALA A 1 89 ? -34.545 1.049 -6.757 1.00 90.88 89 ALA A N 1
ATOM 751 C CA . ALA A 1 89 ? -34.875 2.012 -7.806 1.00 90.88 89 ALA A CA 1
ATOM 752 C C . ALA A 1 89 ? -35.494 1.342 -9.047 1.00 90.88 89 ALA A C 1
ATOM 754 O O . ALA A 1 89 ? -36.542 1.786 -9.511 1.00 90.88 89 ALA A O 1
ATOM 755 N N . LEU A 1 90 ? -34.910 0.233 -9.523 1.00 89.12 90 LEU A N 1
ATOM 756 C CA . LEU A 1 90 ? -35.449 -0.538 -10.653 1.00 89.12 90 LEU A CA 1
ATOM 757 C C . LEU A 1 90 ? -36.850 -1.100 -10.369 1.00 89.12 90 LEU A C 1
ATOM 759 O O . LEU A 1 90 ? -37.714 -1.107 -11.242 1.00 89.12 90 LEU A O 1
ATOM 763 N N . ARG A 1 91 ? -37.110 -1.559 -9.138 1.00 86.88 91 ARG A N 1
ATOM 764 C CA . ARG A 1 91 ? -38.449 -2.027 -8.741 1.00 86.88 91 ARG A CA 1
ATOM 765 C C . ARG A 1 91 ? -39.481 -0.903 -8.780 1.00 86.88 91 ARG A C 1
ATOM 767 O O . ARG A 1 91 ? -40.584 -1.126 -9.265 1.00 86.88 91 ARG A O 1
ATOM 774 N N . LYS A 1 92 ? -39.121 0.298 -8.317 1.00 79.44 92 LYS A N 1
ATOM 775 C CA . LYS A 1 92 ? -40.010 1.468 -8.364 1.00 79.44 92 LYS A CA 1
ATOM 776 C C . LYS A 1 92 ? -40.310 1.912 -9.796 1.00 79.44 92 LYS A C 1
ATOM 778 O O . LYS A 1 92 ? -41.464 2.182 -10.091 1.00 79.44 92 LYS A O 1
ATOM 783 N N . SER A 1 93 ? -39.317 1.921 -10.689 1.00 75.44 93 SER A N 1
ATOM 784 C CA . SER A 1 93 ? -39.528 2.292 -12.098 1.00 75.44 93 SER A CA 1
ATOM 785 C C . SER A 1 93 ? -40.330 1.256 -12.893 1.00 75.44 93 SER A C 1
ATOM 787 O O . SER A 1 93 ? -40.976 1.602 -13.874 1.00 75.44 93 SER A O 1
ATOM 789 N N . SER A 1 94 ? -40.293 -0.014 -12.479 1.00 73.69 94 SER A N 1
ATOM 790 C CA . SER A 1 94 ? -41.057 -1.100 -13.115 1.00 73.69 94 SER A CA 1
ATOM 791 C C . SER A 1 94 ? -42.508 -1.175 -12.620 1.00 73.69 94 SER A C 1
ATOM 793 O O . SER A 1 94 ? -43.360 -1.721 -13.310 1.00 73.69 94 SER A O 1
ATOM 795 N N . GLY A 1 95 ? -42.794 -0.638 -11.427 1.00 61.69 95 GLY A N 1
ATOM 796 C CA . GLY A 1 95 ? -44.135 -0.613 -10.831 1.00 61.69 95 GLY A CA 1
ATOM 797 C C . GLY A 1 95 ? -45.030 0.532 -11.316 1.00 61.69 95 GLY A C 1
ATOM 798 O O . GLY A 1 95 ? -46.231 0.482 -11.096 1.00 61.69 95 GLY A O 1
ATOM 799 N N . THR A 1 96 ? -44.481 1.546 -11.991 1.00 58.41 96 THR A N 1
ATOM 800 C CA . THR A 1 96 ? -45.236 2.705 -12.511 1.00 58.41 96 THR A CA 1
ATOM 801 C C . THR A 1 96 ? -45.758 2.524 -13.942 1.00 58.41 96 THR A C 1
ATOM 803 O O . THR A 1 96 ? -46.343 3.447 -14.492 1.00 58.41 96 THR A O 1
ATOM 806 N N . ALA A 1 97 ? -45.540 1.362 -14.570 1.00 55.09 97 ALA A N 1
ATOM 807 C CA . ALA A 1 97 ? -45.965 1.075 -15.947 1.00 55.09 97 ALA A CA 1
ATOM 808 C C . ALA A 1 97 ? -47.318 0.337 -16.041 1.00 55.09 97 ALA A C 1
ATOM 810 O O . ALA A 1 97 ? -47.648 -0.205 -17.093 1.00 55.09 97 ALA A O 1
ATOM 811 N N . GLY A 1 98 ? -48.086 0.274 -14.950 1.00 55.41 98 GLY A N 1
ATOM 812 C CA . GLY A 1 98 ? -49.305 -0.527 -14.882 1.00 55.41 98 GLY A CA 1
ATOM 813 C C . GLY A 1 98 ? -50.343 0.025 -13.918 1.00 55.41 98 GLY A C 1
ATOM 814 O O . GLY A 1 98 ? -50.729 -0.681 -12.998 1.00 55.41 98 GLY A O 1
ATOM 815 N N . GLU A 1 99 ? -50.812 1.249 -14.143 1.00 44.75 99 GLU A N 1
ATOM 816 C CA . GLU A 1 99 ? -52.187 1.614 -13.788 1.00 44.75 99 GLU A CA 1
ATOM 817 C C . GLU A 1 99 ? -52.837 2.289 -15.016 1.00 44.75 99 GLU A C 1
ATOM 819 O O . GLU A 1 99 ? -52.175 3.123 -15.643 1.00 44.75 99 GLU A O 1
ATOM 824 N N . PRO A 1 100 ? -54.044 1.844 -15.428 1.00 53.28 100 PRO A N 1
ATOM 825 C CA . PRO A 1 100 ? -54.749 2.299 -16.631 1.00 53.28 100 PRO A CA 1
ATOM 826 C C . PRO A 1 100 ? -55.326 3.715 -16.523 1.00 53.28 100 PRO A C 1
ATOM 828 O O . PRO A 1 100 ? -55.631 4.157 -15.392 1.00 53.28 100 PRO A O 1
#

Sequence (100 aa):
MLIAMAVRNEMEDFHCKYLSDAQMQELNPMIRNAIATALYAARNYSEDEASYEWVNFQLRLIPEYWEEPELTEDFRKLVKSLRRRHREALRKSSGTAGEP

Organism: NCBI:txid3060204

pLDDT: mean 92.68, std 10.47, range [44.75, 98.5]